Protein AF-A0A2I0NGN0-F1 (afdb_monomer_lite)

Foldseek 3Di:
DDPVVVVVVVVVVLVVDDPVVVVVVVVVVVCVVPPPDDDVVVVCVVPPPDDPVNVVVVVVCCVVPPVPDPPVVD

Sequence (74 aa):
MSHATIKQEIVRQLDHMSPELQIRVLDFAQALVQPKGVHGKQLLRFAGILKDDDVRNITQAIEEGCEQVEISEW

Secondary structure (DSSP, 8-state):
--THHHHHHHHHHHTTS-HHHHHHHHHHHHHHHS--S--HHHHGGGTT---HHHHHHHHHHHHHHTS---GGG-

pLDDT: mean 86.84, std 12.07, range [44.44, 98.12]

Structure (mmCIF, N/CA/C/O backbone):
data_AF-A0A2I0NGN0-F1
#
_entry.id   AF-A0A2I0NGN0-F1
#
loop_
_atom_site.group_PDB
_atom_site.id
_atom_site.type_symbol
_atom_site.label_atom_id
_atom_site.label_alt_id
_atom_site.label_comp_id
_atom_site.label_asym_id
_atom_site.label_entity_id
_atom_site.label_seq_id
_atom_site.pdbx_PDB_ins_code
_atom_site.Cartn_x
_atom_site.Cartn_y
_atom_site.Cartn_z
_atom_site.occupancy
_atom_site.B_iso_or_equiv
_atom_site.auth_seq_id
_atom_site.auth_comp_id
_atom_site.auth_asym_id
_atom_site.auth_atom_id
_atom_site.pdbx_PDB_model_num
ATOM 1 N N . MET A 1 1 ? 19.264 15.657 -12.623 1.00 44.44 1 MET A N 1
ATOM 2 C CA . MET A 1 1 ? 19.192 14.453 -13.479 1.00 44.44 1 MET A CA 1
ATOM 3 C C . MET A 1 1 ? 17.853 14.494 -14.199 1.00 44.44 1 MET A C 1
ATOM 5 O O . MET A 1 1 ? 16.835 14.635 -13.537 1.00 44.44 1 MET A O 1
ATOM 9 N N . SER A 1 2 ? 17.854 14.546 -15.531 1.00 49.97 2 SER A N 1
ATOM 10 C CA . SER A 1 2 ? 16.657 14.806 -16.344 1.00 49.97 2 SER A CA 1
ATOM 11 C C . SER 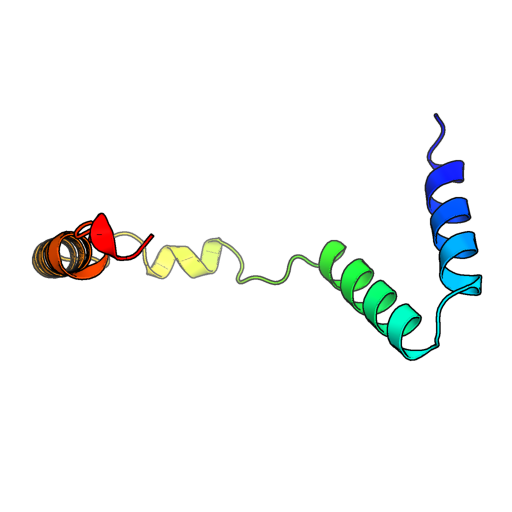A 1 2 ? 15.756 13.572 -16.440 1.00 49.97 2 SER A C 1
ATOM 13 O O . SER A 1 2 ? 16.262 12.497 -16.727 1.00 49.97 2 SER A O 1
ATOM 15 N N . HIS A 1 3 ? 14.435 13.729 -16.320 1.00 59.38 3 HIS A N 1
ATOM 16 C CA . HIS A 1 3 ? 13.407 12.676 -16.465 1.00 59.38 3 HIS A CA 1
ATOM 17 C C . HIS A 1 3 ? 13.590 11.697 -17.649 1.00 59.38 3 HIS A C 1
ATOM 19 O O . HIS A 1 3 ? 13.097 10.571 -17.596 1.00 59.38 3 HIS A O 1
ATOM 25 N N . ALA A 1 4 ? 14.300 12.104 -18.706 1.00 61.41 4 ALA A N 1
ATOM 26 C CA . ALA A 1 4 ? 14.635 11.265 -19.853 1.00 61.41 4 ALA A CA 1
ATOM 27 C C . ALA A 1 4 ? 15.407 9.979 -19.484 1.00 61.41 4 ALA A C 1
ATOM 29 O O . ALA A 1 4 ? 15.222 8.967 -20.157 1.00 61.41 4 ALA A O 1
ATOM 30 N N . THR A 1 5 ? 16.202 9.969 -18.405 1.00 85.25 5 THR A N 1
ATOM 31 C CA . THR A 1 5 ? 17.027 8.800 -18.044 1.00 85.25 5 THR A CA 1
ATOM 32 C C . THR A 1 5 ? 16.245 7.665 -17.386 1.00 85.25 5 THR A C 1
ATOM 34 O O . THR A 1 5 ? 16.541 6.504 -17.649 1.00 85.25 5 THR A O 1
ATOM 37 N N . ILE A 1 6 ? 15.220 7.952 -16.574 1.00 89.06 6 ILE A N 1
ATOM 38 C CA . ILE A 1 6 ? 14.493 6.898 -15.836 1.00 89.06 6 ILE A CA 1
ATOM 39 C C . ILE A 1 6 ? 13.677 6.023 -16.791 1.00 89.06 6 ILE A C 1
ATOM 41 O O . ILE A 1 6 ? 13.707 4.800 -16.691 1.00 89.06 6 ILE A O 1
ATOM 45 N N . LYS A 1 7 ? 12.984 6.633 -17.762 1.00 91.19 7 LYS A N 1
ATOM 46 C CA . LYS A 1 7 ? 12.211 5.886 -18.766 1.00 91.19 7 LYS A CA 1
ATOM 47 C C . LYS A 1 7 ? 13.105 4.939 -19.570 1.00 91.19 7 LYS A C 1
ATOM 49 O O . LYS A 1 7 ? 12.725 3.797 -19.802 1.00 91.19 7 LYS A O 1
ATOM 54 N N . GLN A 1 8 ? 14.270 5.418 -20.002 1.00 93.44 8 GLN A N 1
ATOM 55 C CA . GLN A 1 8 ? 15.215 4.631 -20.797 1.00 93.44 8 GLN A CA 1
ATOM 56 C C . GLN A 1 8 ? 15.779 3.454 -20.002 1.00 93.44 8 GLN A C 1
ATOM 58 O O . GLN A 1 8 ? 15.856 2.349 -20.526 1.00 93.44 8 GLN A O 1
ATOM 63 N N . GLU A 1 9 ? 16.108 3.672 -18.730 1.00 93.06 9 GLU A N 1
ATOM 64 C CA . GLU A 1 9 ? 16.594 2.608 -17.856 1.00 93.06 9 GLU A CA 1
ATOM 65 C C . GLU A 1 9 ? 15.524 1.536 -17.611 1.00 93.06 9 GLU A C 1
ATOM 67 O O . GLU A 1 9 ? 15.827 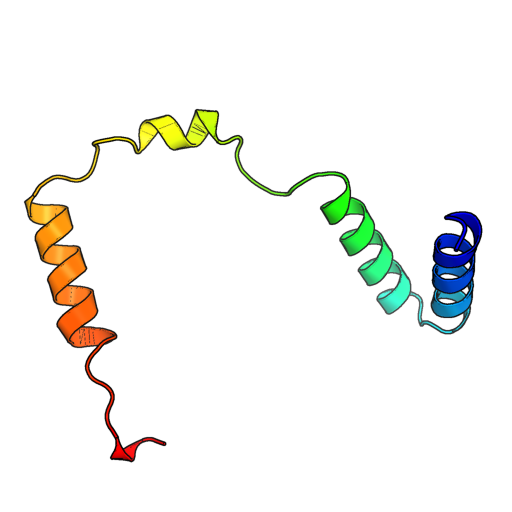0.350 -17.683 1.00 93.06 9 GLU A O 1
ATOM 72 N N . ILE A 1 10 ? 14.259 1.925 -17.418 1.00 92.69 10 ILE A N 1
ATOM 73 C CA . ILE A 1 10 ? 13.148 0.966 -17.298 1.00 92.69 10 ILE A CA 1
ATOM 74 C C . ILE A 1 10 ? 13.025 0.115 -18.567 1.00 92.69 10 ILE A C 1
ATOM 76 O O . ILE A 1 10 ? 12.931 -1.104 -18.467 1.00 92.69 10 ILE A O 1
ATOM 80 N N . VAL A 1 11 ? 13.066 0.734 -19.754 1.00 94.31 11 VAL A N 1
ATOM 81 C CA . VAL A 1 11 ? 13.009 0.000 -21.033 1.00 94.31 11 VAL A CA 1
ATOM 82 C C . VAL A 1 11 ? 14.179 -0.978 -21.152 1.00 94.31 11 VAL A C 1
ATOM 84 O O . VAL A 1 11 ? 13.959 -2.151 -21.429 1.00 94.31 11 VAL A O 1
ATOM 87 N N . ARG A 1 12 ? 15.400 -0.535 -20.832 1.00 95.06 12 ARG A N 1
ATOM 88 C CA . ARG A 1 12 ? 16.593 -1.390 -20.858 1.00 95.06 12 ARG A CA 1
ATOM 89 C C . ARG A 1 12 ? 16.457 -2.599 -19.930 1.00 95.06 12 ARG A C 1
ATOM 91 O O . ARG A 1 12 ? 16.933 -3.679 -20.260 1.00 95.06 12 ARG A O 1
ATOM 98 N N . GLN A 1 13 ? 15.840 -2.439 -18.763 1.00 94.50 13 GLN A N 1
ATOM 99 C CA . GLN A 1 13 ? 15.622 -3.549 -17.832 1.00 94.50 13 GLN A CA 1
ATOM 100 C C . GLN A 1 13 ? 14.564 -4.530 -18.355 1.00 94.50 13 GLN A C 1
ATOM 102 O O . GLN A 1 13 ? 14.742 -5.736 -18.209 1.00 94.50 13 GLN A O 1
ATOM 107 N N . LEU A 1 14 ? 13.507 -4.038 -19.012 1.00 96.25 14 LEU A N 1
ATOM 108 C CA . LEU A 1 14 ? 12.460 -4.881 -19.604 1.00 96.25 14 LEU A CA 1
ATOM 109 C C . LEU A 1 14 ? 12.999 -5.813 -20.696 1.00 96.25 14 LEU A C 1
ATOM 111 O O . LEU A 1 14 ? 12.575 -6.965 -20.752 1.00 96.25 14 LEU A O 1
ATOM 115 N N . ASP A 1 15 ? 13.972 -5.361 -21.493 1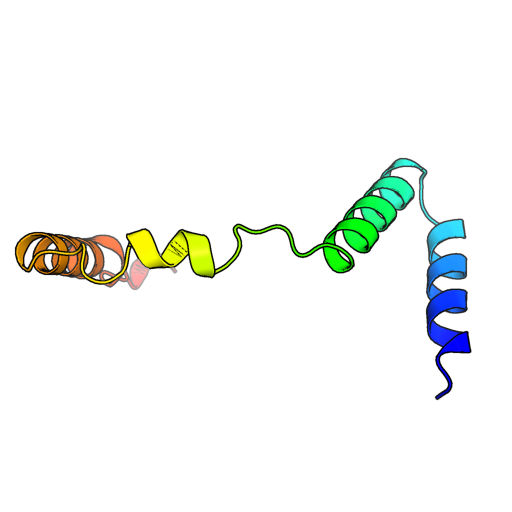.00 95.69 15 ASP A N 1
ATOM 116 C CA . ASP A 1 15 ? 14.595 -6.171 -22.555 1.00 95.69 15 ASP A CA 1
ATOM 117 C C . ASP A 1 15 ? 15.256 -7.462 -22.030 1.00 95.69 15 ASP A C 1
ATOM 119 O O . ASP A 1 15 ? 15.435 -8.421 -22.777 1.00 95.69 15 ASP A O 1
ATOM 123 N N . HIS A 1 16 ? 15.604 -7.505 -20.739 1.00 95.88 16 HIS A N 1
ATOM 124 C CA . HIS A 1 16 ? 16.242 -8.654 -20.089 1.00 95.88 16 HIS A CA 1
ATOM 125 C C . HIS A 1 16 ? 15.250 -9.528 -19.299 1.00 95.88 16 HIS A C 1
ATOM 127 O O . HIS A 1 16 ? 15.659 -10.487 -18.643 1.00 95.88 16 HIS A O 1
ATOM 133 N N . MET A 1 17 ? 13.955 -9.200 -19.319 1.00 97.12 17 MET A N 1
ATOM 134 C CA . MET A 1 17 ? 12.914 -9.908 -18.571 1.00 97.12 17 MET A CA 1
ATOM 135 C C . MET A 1 17 ? 12.159 -10.905 -19.449 1.00 97.12 17 MET A C 1
ATOM 137 O O . MET A 1 17 ? 11.933 -10.662 -20.634 1.00 97.12 17 MET A O 1
ATOM 141 N N . SER A 1 18 ? 11.692 -11.999 -18.839 1.00 98.12 18 SER A N 1
ATOM 142 C CA . SER A 1 18 ? 10.734 -12.897 -19.489 1.00 98.12 18 SER A CA 1
ATOM 143 C C . SER A 1 18 ? 9.392 -12.186 -19.735 1.00 98.12 18 SER A C 1
ATOM 145 O O . SER A 1 18 ? 9.072 -11.225 -19.022 1.00 98.12 18 SER A O 1
ATOM 147 N N . PRO A 1 19 ? 8.570 -12.649 -20.696 1.00 97.38 19 PRO A N 1
ATOM 148 C CA . PRO A 1 19 ? 7.268 -12.044 -20.981 1.00 97.38 19 PRO A CA 1
ATOM 149 C C . PRO A 1 19 ? 6.361 -11.916 -19.746 1.00 97.38 19 PRO A C 1
ATOM 151 O O . PRO A 1 19 ? 5.688 -10.903 -19.569 1.00 97.38 19 PRO A O 1
ATOM 154 N N . GLU A 1 20 ? 6.382 -12.900 -18.846 1.00 97.88 20 GLU A N 1
ATOM 155 C CA . GLU A 1 20 ? 5.566 -12.913 -17.625 1.00 97.88 20 GLU A CA 1
ATOM 156 C C . GLU A 1 20 ? 5.967 -11.785 -16.664 1.00 97.88 20 GLU A C 1
ATOM 158 O O . GLU A 1 20 ? 5.117 -11.135 -16.051 1.00 97.88 20 GLU A O 1
ATOM 163 N N . LEU A 1 21 ? 7.271 -11.520 -16.547 1.00 97.44 21 LEU A N 1
ATOM 164 C CA . LEU A 1 21 ? 7.790 -10.429 -15.726 1.00 97.44 21 LEU A CA 1
ATOM 165 C C . LEU A 1 21 ? 7.499 -9.064 -16.355 1.00 97.44 21 LEU A C 1
ATOM 167 O O . LEU A 1 21 ? 7.140 -8.134 -15.633 1.00 97.44 21 LEU A O 1
ATOM 171 N N . GLN A 1 22 ? 7.575 -8.949 -17.683 1.00 97.50 22 GLN A N 1
ATOM 172 C CA . GLN A 1 22 ? 7.198 -7.719 -18.385 1.00 97.50 22 GLN A CA 1
ATOM 173 C C . GLN A 1 22 ? 5.717 -7.371 -18.158 1.00 97.50 22 GLN A C 1
ATOM 175 O O . GLN A 1 22 ? 5.400 -6.217 -17.866 1.00 97.50 22 GLN A O 1
ATOM 180 N N . ILE A 1 23 ? 4.820 -8.366 -18.205 1.00 97.31 23 ILE A N 1
ATOM 181 C CA . ILE A 1 23 ? 3.392 -8.191 -17.885 1.00 97.31 23 ILE A CA 1
ATOM 182 C C . ILE A 1 23 ? 3.218 -7.683 -16.450 1.00 97.31 23 ILE A C 1
ATOM 184 O O . ILE A 1 23 ? 2.510 -6.705 -16.224 1.00 97.31 23 ILE A O 1
ATOM 188 N N . ARG A 1 24 ? 3.929 -8.269 -15.479 1.00 96.62 24 ARG A N 1
ATOM 189 C CA . ARG A 1 24 ? 3.855 -7.829 -14.077 1.00 96.62 24 ARG A CA 1
ATOM 190 C C . ARG A 1 24 ? 4.299 -6.374 -13.889 1.00 96.62 24 ARG A C 1
ATOM 192 O O . ARG A 1 24 ? 3.697 -5.648 -13.096 1.00 96.62 24 ARG A O 1
ATOM 199 N N . VAL A 1 25 ? 5.341 -5.937 -14.600 1.00 95.38 25 VAL A N 1
ATOM 200 C CA . VAL A 1 25 ? 5.788 -4.533 -14.572 1.00 95.38 25 VAL A CA 1
ATOM 201 C C . VAL A 1 25 ? 4.739 -3.612 -15.198 1.00 95.38 25 VAL A C 1
ATOM 203 O O . VAL A 1 25 ? 4.467 -2.543 -14.648 1.00 95.38 25 VAL A O 1
ATOM 206 N N . LEU A 1 26 ? 4.117 -4.026 -16.305 1.00 93.88 26 LEU A N 1
ATOM 207 C CA . LEU A 1 26 ? 3.039 -3.273 -16.945 1.00 93.88 26 LEU A CA 1
ATOM 208 C C . LEU A 1 26 ? 1.833 -3.105 -16.009 1.00 93.88 26 LEU A C 1
ATOM 210 O O . LEU A 1 26 ? 1.368 -1.980 -15.819 1.00 93.88 26 LEU A O 1
ATOM 214 N N . ASP A 1 27 ? 1.377 -4.185 -15.374 1.00 93.69 27 ASP A N 1
ATOM 215 C CA . ASP A 1 27 ? 0.264 -4.160 -14.418 1.00 93.69 27 ASP A CA 1
ATOM 216 C C . ASP A 1 27 ? 0.546 -3.222 -13.238 1.00 93.69 27 ASP A C 1
ATOM 218 O O . ASP A 1 27 ? -0.327 -2.470 -12.789 1.00 93.69 27 ASP A O 1
ATOM 222 N N . PHE A 1 28 ? 1.785 -3.238 -12.738 1.00 91.81 28 PHE A N 1
ATOM 223 C CA . PHE A 1 28 ? 2.220 -2.349 -11.668 1.00 91.81 28 PHE A CA 1
ATOM 224 C C . PHE A 1 28 ? 2.213 -0.883 -12.113 1.00 91.81 28 PHE A C 1
ATOM 226 O O . PHE A 1 28 ? 1.630 -0.038 -11.434 1.00 91.81 28 PHE A O 1
ATOM 233 N N . ALA A 1 29 ? 2.797 -0.576 -13.273 1.00 92.00 29 ALA A N 1
ATOM 234 C CA . ALA A 1 29 ? 2.812 0.780 -13.813 1.00 92.00 29 ALA A CA 1
ATOM 235 C C . ALA A 1 29 ? 1.388 1.324 -14.030 1.00 92.00 29 ALA A C 1
ATOM 237 O O . ALA A 1 29 ? 1.109 2.473 -13.690 1.00 92.00 29 ALA A O 1
ATOM 238 N N . GLN A 1 30 ? 0.463 0.494 -14.521 1.00 89.75 30 GLN A N 1
ATOM 239 C CA . GLN A 1 30 ? -0.951 0.857 -14.664 1.00 89.75 30 GLN A CA 1
ATOM 240 C C . GLN A 1 30 ? -1.619 1.142 -13.309 1.00 89.75 30 GLN A C 1
ATOM 242 O O . GLN A 1 30 ? -2.359 2.120 -13.181 1.00 89.75 30 GLN A O 1
ATOM 247 N N . ALA A 1 31 ? -1.326 0.338 -12.282 1.00 88.38 31 ALA A N 1
ATOM 248 C CA . ALA A 1 31 ? -1.840 0.547 -10.927 1.00 88.38 31 ALA A CA 1
ATOM 249 C C . ALA A 1 31 ? -1.299 1.823 -10.254 1.00 88.38 31 ALA A C 1
ATOM 251 O O . ALA A 1 31 ? -1.959 2.368 -9.373 1.00 88.38 31 ALA A O 1
ATOM 252 N N . LEU A 1 32 ? -0.126 2.318 -10.662 1.00 86.81 32 LEU A N 1
ATOM 253 C CA . LEU A 1 32 ? 0.403 3.602 -10.187 1.00 86.81 32 LEU A CA 1
ATOM 254 C C . LEU A 1 32 ? -0.317 4.803 -10.810 1.00 86.81 32 LEU A C 1
ATOM 256 O O . LEU A 1 32 ? -0.473 5.832 -10.157 1.00 86.81 32 LEU A O 1
ATOM 260 N N . VAL A 1 33 ? -0.755 4.686 -12.068 1.00 85.56 33 VAL A N 1
ATOM 261 C CA . VAL A 1 33 ? -1.474 5.762 -12.773 1.00 85.56 33 VAL A CA 1
ATOM 262 C C . VAL A 1 33 ? -2.907 5.898 -12.262 1.00 85.56 33 VAL A C 1
ATOM 264 O O . VAL A 1 33 ? -3.436 7.006 -12.186 1.00 85.56 33 VAL A O 1
ATOM 267 N N . GLN A 1 34 ? -3.537 4.782 -11.895 1.00 78.94 34 GLN A N 1
ATOM 268 C CA . GLN A 1 34 ? -4.868 4.770 -11.302 1.00 78.94 34 GLN A CA 1
ATOM 269 C C . GLN A 1 34 ? -4.801 4.197 -9.889 1.00 78.94 34 GLN A C 1
ATOM 271 O O . GLN A 1 34 ? -4.766 2.971 -9.752 1.00 78.94 34 GLN A O 1
ATOM 276 N N . PRO A 1 35 ? -4.809 5.040 -8.835 1.00 69.19 35 PRO A N 1
ATOM 277 C CA . PRO A 1 35 ? -4.823 4.540 -7.470 1.00 69.19 35 PRO A CA 1
ATOM 278 C C . PRO A 1 35 ? -6.013 3.597 -7.289 1.00 69.19 35 PRO A C 1
ATOM 280 O O . PRO A 1 35 ? -7.177 3.994 -7.383 1.00 69.19 35 PRO A O 1
ATOM 283 N N . LYS A 1 36 ? -5.704 2.320 -7.057 1.00 74.19 36 LYS A N 1
ATOM 284 C CA . LYS A 1 36 ? -6.700 1.300 -6.751 1.00 74.19 36 LYS A CA 1
ATOM 285 C C . LYS A 1 36 ? -7.237 1.588 -5.353 1.00 74.19 36 LYS A C 1
ATOM 287 O O . LYS A 1 36 ? -6.515 1.479 -4.369 1.00 74.19 36 LYS A O 1
ATOM 292 N N . GLY A 1 37 ? -8.498 1.989 -5.273 1.00 78.50 37 GLY A N 1
ATOM 293 C CA . GLY A 1 37 ? -9.151 2.299 -4.009 1.00 78.50 37 GLY A CA 1
ATOM 294 C C . GLY A 1 37 ? -10.529 2.912 -4.212 1.00 78.50 37 GLY A C 1
ATOM 295 O O . GLY A 1 37 ? -10.851 3.441 -5.278 1.00 78.50 37 GLY A O 1
ATOM 296 N N . VAL A 1 38 ? -11.364 2.847 -3.178 1.00 82.94 38 VAL A N 1
ATOM 297 C CA . VAL A 1 38 ? -12.628 3.588 -3.164 1.00 82.94 38 VAL A CA 1
ATOM 298 C C . VAL A 1 38 ? -12.335 5.067 -2.942 1.00 82.94 38 VAL A C 1
ATOM 300 O O . VAL A 1 38 ? -11.456 5.429 -2.161 1.00 82.94 38 VAL A O 1
ATOM 303 N N . HIS A 1 39 ? -13.059 5.948 -3.632 1.00 86.25 39 HIS A N 1
ATOM 304 C CA . HIS A 1 39 ? -12.901 7.382 -3.394 1.00 86.25 39 HIS A CA 1
ATOM 305 C C . HIS A 1 39 ? -13.192 7.689 -1.923 1.00 86.25 39 HIS A C 1
ATOM 307 O O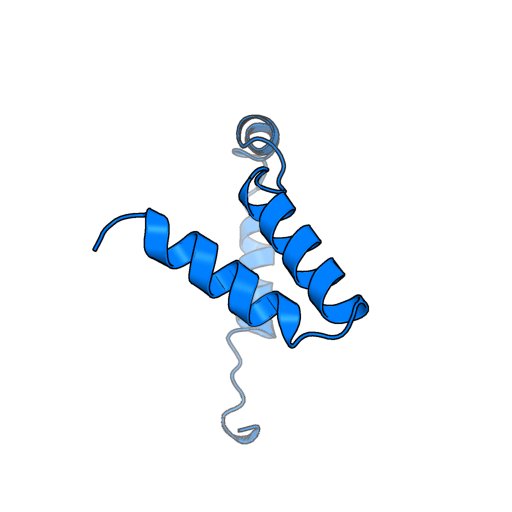 . HIS A 1 39 ? -14.217 7.239 -1.414 1.00 86.25 39 HIS A O 1
ATOM 313 N N . GLY A 1 40 ? -12.362 8.508 -1.270 1.00 87.06 40 GLY A N 1
ATOM 314 C CA . GLY A 1 40 ? -12.508 8.826 0.159 1.00 87.06 40 GLY A CA 1
ATOM 315 C C . GLY A 1 40 ? -13.907 9.325 0.545 1.00 87.06 40 GLY A C 1
ATOM 316 O O . GLY A 1 40 ? -14.414 8.981 1.606 1.00 87.06 40 GLY A O 1
ATOM 317 N N . LYS A 1 41 ? -14.607 10.013 -0.370 1.00 92.19 41 LYS A N 1
ATOM 318 C CA . LYS A 1 41 ? -16.021 10.400 -0.198 1.00 92.19 41 LYS A CA 1
ATOM 319 C C . LYS A 1 41 ? -16.959 9.224 0.114 1.00 92.19 41 LYS A C 1
ATOM 321 O O . LYS A 1 41 ? -17.935 9.399 0.827 1.00 92.19 41 LYS A O 1
ATOM 326 N N . GLN A 1 42 ? -16.673 8.029 -0.405 1.00 91.94 42 GLN A N 1
ATOM 327 C CA . GLN A 1 42 ? -17.451 6.820 -0.126 1.00 91.94 42 GLN A CA 1
ATOM 328 C C . GLN A 1 42 ? -17.193 6.273 1.281 1.00 91.94 42 GLN A C 1
ATOM 330 O O . GLN A 1 42 ? -18.046 5.571 1.816 1.00 91.94 42 GLN A O 1
ATOM 335 N N . LEU A 1 43 ? -16.045 6.597 1.887 1.00 92.75 43 LEU A N 1
ATOM 336 C CA . LEU A 1 43 ? -15.704 6.184 3.248 1.00 92.75 43 LEU A CA 1
ATOM 337 C C . LEU A 1 43 ? -16.421 7.024 4.311 1.00 92.75 43 LEU A C 1
ATOM 339 O O . LEU A 1 43 ? -16.556 6.566 5.439 1.00 92.75 43 LEU A O 1
ATOM 343 N N . LEU A 1 44 ? -16.954 8.200 3.955 1.00 94.06 44 LEU A N 1
ATOM 344 C CA . LEU A 1 44 ? -17.700 9.059 4.885 1.00 94.06 44 LEU A CA 1
ATOM 345 C C . LEU A 1 44 ? -18.911 8.360 5.513 1.00 94.06 44 LEU A C 1
ATOM 347 O O . LEU A 1 44 ? -19.300 8.709 6.620 1.00 94.06 44 LEU A O 1
ATOM 351 N N . ARG A 1 45 ? -19.468 7.331 4.860 1.00 93.25 45 ARG A N 1
ATOM 352 C CA . ARG A 1 45 ? -20.541 6.496 5.429 1.00 93.25 45 ARG A CA 1
ATOM 353 C C . ARG A 1 45 ? -20.147 5.780 6.725 1.00 93.25 45 ARG A C 1
ATOM 355 O O . ARG A 1 45 ? -21.027 5.322 7.436 1.00 93.25 45 ARG A O 1
ATOM 362 N N . PHE A 1 46 ? -18.849 5.639 6.990 1.00 91.62 46 PHE A N 1
ATOM 363 C CA . PHE A 1 46 ? -18.312 5.023 8.200 1.00 91.62 46 PHE A CA 1
ATOM 364 C C . PHE A 1 46 ? -17.987 6.060 9.293 1.00 91.62 46 PHE A C 1
ATOM 366 O O . PHE A 1 46 ? -17.580 5.689 10.389 1.00 91.62 46 PHE A O 1
ATOM 373 N N . ALA A 1 47 ? -18.150 7.363 9.042 1.00 92.00 47 ALA A N 1
ATOM 374 C CA . ALA A 1 47 ? -17.923 8.372 10.072 1.00 92.00 47 ALA A CA 1
ATOM 375 C C . ALA A 1 47 ? -19.010 8.274 11.157 1.00 92.00 47 ALA A C 1
ATOM 377 O O . ALA A 1 47 ? -20.197 8.383 10.861 1.00 92.0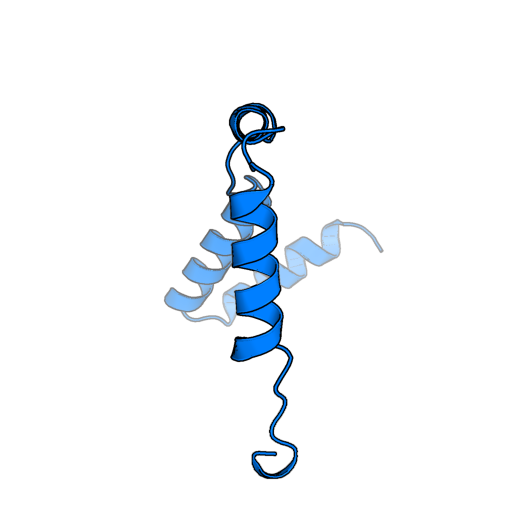0 47 ALA A O 1
ATOM 378 N N . GLY A 1 48 ? -18.598 8.064 12.410 1.00 90.38 48 GLY A N 1
ATOM 379 C CA . GLY A 1 48 ? -19.504 8.017 13.563 1.00 90.38 48 GLY A CA 1
ATOM 380 C C . GLY A 1 48 ? -20.379 6.763 13.667 1.00 90.38 48 GLY A C 1
ATOM 381 O O . GLY A 1 48 ? -21.343 6.776 14.423 1.00 90.38 48 GLY A O 1
ATOM 382 N N . ILE A 1 49 ? -20.080 5.691 12.920 1.00 94.44 49 ILE A N 1
ATOM 383 C CA . ILE A 1 49 ? -20.876 4.450 12.992 1.00 94.44 49 ILE A CA 1
ATOM 384 C C . ILE A 1 49 ? -20.523 3.561 14.186 1.00 94.44 49 ILE A C 1
ATOM 386 O O . ILE A 1 49 ? -21.323 2.700 14.541 1.00 94.44 49 ILE A O 1
ATOM 390 N N . LEU A 1 50 ? -19.327 3.738 14.758 1.00 93.06 50 LEU A N 1
ATOM 391 C CA . LEU A 1 50 ? -18.872 2.955 15.900 1.00 93.06 50 LEU A CA 1
ATOM 392 C C . LEU A 1 50 ? -19.602 3.433 17.149 1.00 93.06 50 LEU A C 1
ATOM 394 O O . LEU A 1 50 ? -19.524 4.608 17.510 1.00 93.06 50 LEU A O 1
ATOM 398 N N . LYS A 1 51 ? -20.306 2.510 17.793 1.00 95.00 51 LYS A N 1
ATOM 399 C CA . LYS A 1 51 ? -20.895 2.708 19.115 1.00 95.00 51 LYS A CA 1
ATOM 400 C C . LYS A 1 51 ? -19.853 2.408 20.186 1.00 95.00 51 LYS A C 1
ATOM 402 O O . LYS A 1 51 ? -18.867 1.720 19.929 1.00 95.00 51 LYS A O 1
ATOM 407 N N . ASP A 1 52 ? -20.110 2.854 21.411 1.00 94.81 52 ASP A N 1
ATOM 408 C CA . ASP A 1 52 ? -19.211 2.607 22.545 1.00 94.81 52 ASP A CA 1
ATOM 409 C C . ASP A 1 52 ? -18.930 1.111 22.757 1.00 94.81 52 ASP A C 1
ATOM 411 O O . ASP A 1 52 ? -17.822 0.725 23.119 1.00 94.81 52 ASP A O 1
ATOM 415 N N . ASP A 1 53 ? -19.921 0.258 22.502 1.00 96.19 53 ASP A N 1
ATOM 416 C CA . ASP A 1 53 ? -19.793 -1.198 22.583 1.00 96.19 53 ASP A CA 1
ATOM 417 C C . ASP A 1 53 ? -18.826 -1.740 21.521 1.00 96.19 53 ASP A C 1
ATOM 419 O O . ASP A 1 53 ? -18.005 -2.602 21.828 1.00 96.19 53 ASP A O 1
ATOM 423 N N . ASP A 1 54 ? -18.868 -1.200 20.297 1.00 95.12 54 ASP A N 1
ATOM 424 C CA . ASP A 1 54 ? -17.943 -1.579 19.224 1.00 95.12 54 ASP A CA 1
ATOM 425 C C . ASP A 1 54 ? -16.506 -1.213 19.606 1.00 95.12 54 ASP A C 1
ATOM 427 O O . ASP A 1 54 ? -15.591 -2.009 19.408 1.00 95.12 54 ASP A O 1
ATOM 431 N N . VAL A 1 55 ? -16.311 -0.033 20.211 1.00 92.38 55 VAL A N 1
ATOM 432 C CA . VAL A 1 55 ? -14.998 0.412 20.703 1.00 92.38 55 VAL A CA 1
ATOM 433 C C . VAL A 1 55 ? -14.477 -0.540 21.776 1.00 92.38 55 VAL A C 1
ATOM 435 O O . VAL A 1 55 ? -13.344 -1.000 21.665 1.00 92.38 55 VAL A O 1
ATOM 438 N N . ARG A 1 56 ? -15.302 -0.893 22.772 1.00 95.94 56 ARG A N 1
ATOM 439 C CA . ARG A 1 56 ? -14.898 -1.827 23.838 1.00 95.94 56 ARG A CA 1
ATOM 440 C C . ARG A 1 56 ? -14.518 -3.199 23.287 1.00 95.94 56 ARG A C 1
ATOM 442 O O . ARG A 1 56 ? -13.490 -3.737 23.682 1.00 95.94 56 ARG A O 1
ATOM 449 N N . ASN A 1 57 ? -15.299 -3.724 22.345 1.00 95.44 57 ASN A N 1
ATOM 450 C CA . ASN A 1 57 ? -15.023 -5.016 21.721 1.00 95.44 57 ASN A CA 1
ATOM 451 C C . ASN A 1 57 ? -13.710 -5.000 20.922 1.00 95.44 57 ASN A C 1
ATOM 453 O O . ASN A 1 57 ? -12.940 -5.955 20.986 1.00 95.44 57 ASN A O 1
ATOM 457 N N . ILE A 1 58 ? -13.438 -3.917 20.184 1.00 93.31 58 ILE A N 1
ATOM 458 C CA . ILE A 1 58 ? -12.182 -3.759 19.437 1.00 93.31 58 ILE A CA 1
ATOM 459 C C . ILE A 1 58 ? -10.993 -3.670 20.398 1.00 93.31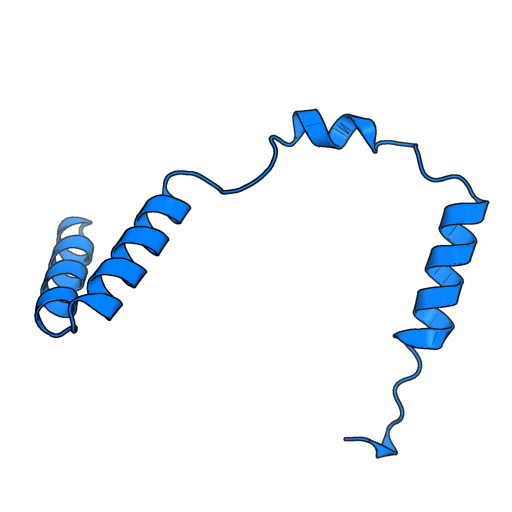 58 ILE A C 1
ATOM 461 O O . ILE A 1 58 ? -9.992 -4.345 20.173 1.00 93.31 58 ILE A O 1
ATOM 465 N N . THR A 1 59 ? -11.099 -2.873 21.466 1.00 93.06 59 THR A N 1
ATOM 466 C CA . THR A 1 59 ? -10.041 -2.742 22.479 1.00 93.06 59 THR A CA 1
ATOM 467 C C . THR A 1 59 ? -9.720 -4.088 23.118 1.00 93.06 59 THR A C 1
ATOM 469 O O . THR A 1 59 ? -8.562 -4.493 23.114 1.00 93.06 59 THR A O 1
ATOM 472 N N . GLN A 1 60 ? -10.739 -4.822 23.568 1.00 94.19 60 GLN A N 1
ATOM 473 C CA . GLN A 1 60 ? -10.550 -6.140 24.169 1.00 94.19 60 GLN A CA 1
ATOM 474 C C . GLN A 1 60 ? -9.868 -7.120 23.201 1.00 94.19 60 GLN A C 1
ATOM 476 O O . GLN A 1 60 ? -8.928 -7.812 23.580 1.00 94.19 60 GLN A O 1
ATOM 481 N N . ALA A 1 61 ? -10.283 -7.147 21.929 1.00 92.88 61 ALA A N 1
ATOM 482 C CA . ALA A 1 61 ? -9.680 -8.030 20.930 1.00 92.88 61 ALA A CA 1
ATOM 483 C C . ALA A 1 61 ? -8.191 -7.722 20.669 1.00 92.88 61 ALA A C 1
ATOM 485 O O . ALA A 1 61 ? -7.410 -8.635 20.402 1.00 92.88 61 ALA A O 1
ATOM 486 N N . ILE A 1 62 ? -7.789 -6.448 20.744 1.00 91.00 62 ILE A N 1
ATOM 487 C CA . ILE A 1 62 ? -6.382 -6.039 20.619 1.00 91.00 62 ILE A CA 1
ATOM 488 C C . ILE A 1 62 ? -5.578 -6.510 21.838 1.00 91.00 62 ILE A C 1
ATOM 490 O O . ILE A 1 62 ? -4.514 -7.108 21.666 1.00 91.00 62 ILE A O 1
ATOM 494 N N . GLU A 1 63 ? -6.098 -6.289 23.046 1.00 90.88 63 GLU A N 1
ATOM 495 C CA . GLU A 1 63 ? -5.440 -6.667 24.304 1.00 90.88 63 GLU A CA 1
ATOM 496 C C . GLU A 1 63 ? -5.261 -8.186 24.439 1.00 90.88 63 GLU A C 1
ATOM 498 O O . GLU A 1 63 ? -4.221 -8.650 24.907 1.00 90.88 63 GLU A O 1
ATOM 503 N N . GLU A 1 64 ? -6.258 -8.965 24.012 1.00 87.56 64 GLU A N 1
ATOM 504 C CA . GLU A 1 64 ? -6.235 -10.429 24.079 1.00 87.56 64 GLU A CA 1
ATOM 505 C C . GLU A 1 64 ? -5.407 -11.068 22.953 1.00 87.56 64 GLU A C 1
ATOM 507 O O . GLU A 1 64 ? -4.772 -12.097 23.177 1.00 87.56 64 GLU A O 1
ATOM 512 N N . GLY A 1 65 ? -5.421 -10.492 21.742 1.00 81.12 65 GLY A N 1
ATOM 513 C CA . GLY A 1 65 ? -4.901 -11.152 20.537 1.00 81.12 65 GLY A CA 1
ATOM 514 C C . GLY A 1 65 ? -3.652 -10.539 19.897 1.00 81.12 65 GLY A C 1
ATOM 515 O O . GLY A 1 65 ? -2.938 -11.248 19.192 1.00 81.12 65 GLY A O 1
ATOM 516 N N . CYS A 1 66 ? -3.380 -9.247 20.101 1.00 76.19 66 CYS A N 1
ATOM 517 C CA . CYS A 1 66 ? -2.266 -8.541 19.449 1.00 76.19 66 CYS A CA 1
ATOM 518 C C . CYS A 1 66 ? -1.173 -8.107 20.431 1.00 76.19 66 CYS A C 1
ATOM 520 O O . CYS A 1 66 ? -0.002 -8.066 20.060 1.00 76.19 66 CYS A O 1
ATOM 522 N N . GLU A 1 67 ? -1.545 -7.754 21.662 1.00 70.69 67 GLU A N 1
ATOM 523 C CA . GLU A 1 67 ? -0.607 -7.216 22.657 1.00 70.69 67 GLU A CA 1
ATOM 524 C C . GLU A 1 67 ? -0.036 -8.284 23.605 1.00 70.69 67 GLU A C 1
ATOM 526 O O . GLU A 1 67 ? 0.934 -8.021 24.317 1.00 70.69 67 GLU A O 1
ATOM 531 N N . GLN A 1 68 ? -0.558 -9.516 23.567 1.00 68.44 68 GLN A N 1
ATOM 532 C CA . GLN A 1 68 ? 0.047 -10.676 24.230 1.00 68.44 68 GLN A CA 1
ATOM 533 C C . GLN A 1 68 ? 1.222 -11.202 23.396 1.00 68.44 68 GLN A C 1
ATOM 535 O O . GLN A 1 68 ? 1.106 -12.178 22.660 1.00 68.44 68 GLN A O 1
ATOM 540 N N . VAL A 1 69 ? 2.371 -10.534 23.480 1.00 67.44 69 VAL A N 1
ATOM 541 C CA . VAL A 1 69 ? 3.602 -11.035 22.858 1.00 67.44 69 VAL A CA 1
ATOM 542 C C . VAL A 1 69 ? 4.196 -12.114 23.763 1.00 67.44 69 VAL A C 1
ATOM 544 O O . VAL A 1 69 ? 4.759 -11.798 24.814 1.00 67.44 69 VAL A O 1
ATOM 547 N N . GLU A 1 70 ? 4.095 -13.389 23.373 1.00 71.81 70 GLU A N 1
ATOM 548 C CA . GLU A 1 70 ? 4.823 -14.456 24.062 1.00 71.81 70 GLU A CA 1
ATOM 549 C C . GLU A 1 70 ? 6.314 -14.338 23.712 1.00 71.81 70 GLU A C 1
ATOM 551 O O . GLU A 1 70 ? 6.754 -14.631 22.602 1.00 71.81 70 GLU A O 1
ATOM 556 N N . ILE A 1 71 ? 7.109 -13.845 24.666 1.00 69.25 71 ILE A N 1
ATOM 557 C CA . ILE A 1 71 ? 8.546 -13.576 24.477 1.00 69.25 71 ILE A CA 1
ATOM 558 C C . ILE A 1 71 ? 9.319 -14.863 24.121 1.00 69.25 71 ILE A C 1
ATOM 560 O O . ILE A 1 71 ? 10.390 -14.788 23.527 1.00 69.25 71 ILE A O 1
ATOM 564 N N . SER A 1 72 ? 8.782 -16.038 24.460 1.00 74.94 72 SER A N 1
ATOM 565 C CA . SER A 1 72 ? 9.366 -17.354 24.179 1.00 74.94 72 SER A CA 1
ATOM 566 C C . SER A 1 72 ? 9.143 -17.888 22.759 1.00 74.94 72 SER A C 1
ATOM 568 O O . SER A 1 72 ? 9.774 -18.885 22.414 1.00 74.94 72 SER A O 1
ATOM 570 N N . GLU A 1 73 ? 8.301 -17.252 21.936 1.00 66.31 73 GLU A N 1
ATOM 571 C CA . GLU A 1 73 ? 8.028 -17.684 20.550 1.00 66.31 73 GLU A CA 1
ATOM 572 C C . GLU A 1 73 ? 8.942 -17.037 19.487 1.00 66.31 73 GLU A C 1
ATOM 574 O O . GLU A 1 73 ? 8.742 -17.268 18.292 1.00 66.31 73 GLU A O 1
ATOM 579 N N . TRP A 1 74 ? 9.954 -16.256 19.894 1.00 61.31 74 TRP A N 1
ATOM 580 C CA . TRP A 1 74 ? 10.893 -15.550 19.002 1.00 61.31 74 TRP A CA 1
ATOM 581 C C . TRP A 1 74 ? 12.320 -16.102 19.048 1.00 61.31 74 TRP A C 1
ATOM 583 O O . TRP A 1 74 ? 12.834 -16.366 20.159 1.00 61.31 74 TRP A O 1
#

Radius of gyration: 22.85 Å; chains: 1; bounding box: 40×32×47 Å